Protein AF-K3WFE0-F1 (afdb_monomer_lite)

pLDDT: mean 80.89, std 17.2, range [41.72, 97.5]

Secondary structure (DSSP, 8-state):
-PPPPPP-PPP-------HHHHHHHTSTTTSTTTHHHHHTSGGGTT--HHHHHTT-SPPS------STT--TTS---PPPSS-------HHHHHHHHTGGG-

Structure (mmCIF, N/CA/C/O backbone):
data_AF-K3WFE0-F1
#
_entry.id   AF-K3WFE0-F1
#
loop_
_atom_site.group_PDB
_atom_site.id
_atom_site.type_symbol
_atom_site.label_atom_id
_atom_site.label_alt_id
_atom_site.label_comp_id
_atom_site.label_asym_id
_atom_site.label_entity_id
_atom_site.label_seq_id
_atom_site.pdbx_PDB_ins_code
_atom_site.Cartn_x
_atom_site.Cartn_y
_atom_site.Cartn_z
_atom_site.occupancy
_atom_site.B_iso_or_equiv
_atom_site.auth_seq_id
_atom_site.auth_comp_id
_atom_site.auth_asym_id
_atom_site.auth_atom_id
_atom_site.pdbx_PDB_model_num
ATOM 1 N N . MET A 1 1 ? 46.738 -45.104 36.870 1.00 42.81 1 MET A N 1
ATOM 2 C CA . MET A 1 1 ? 45.350 -45.441 36.493 1.00 42.81 1 MET A CA 1
ATOM 3 C C . MET A 1 1 ? 44.637 -44.132 36.225 1.00 42.81 1 MET A C 1
ATOM 5 O O . MET A 1 1 ? 44.584 -43.297 37.116 1.00 42.81 1 MET A O 1
ATOM 9 N N . ILE A 1 2 ? 44.257 -43.895 34.974 1.00 43.59 2 ILE A N 1
ATOM 10 C CA . ILE A 1 2 ? 43.764 -42.602 34.492 1.00 43.59 2 ILE A CA 1
ATOM 11 C C . ILE A 1 2 ? 42.252 -42.590 34.742 1.00 43.59 2 ILE A C 1
ATOM 13 O O . ILE A 1 2 ? 41.548 -43.458 34.233 1.00 43.59 2 ILE A O 1
ATOM 17 N N . SER A 1 3 ? 41.778 -41.681 35.593 1.00 41.72 3 SER A N 1
ATOM 18 C CA . SER A 1 3 ? 40.358 -41.549 35.934 1.00 41.72 3 SER A CA 1
ATOM 19 C C . SER A 1 3 ? 39.632 -40.799 34.817 1.00 41.72 3 SER A C 1
ATOM 21 O O . SER A 1 3 ? 40.011 -39.676 34.485 1.00 41.72 3 SER A O 1
ATOM 23 N N . ALA A 1 4 ? 38.619 -41.424 34.219 1.00 49.09 4 ALA A N 1
ATOM 24 C CA . ALA A 1 4 ? 37.763 -40.811 33.210 1.00 49.09 4 ALA A CA 1
ATOM 25 C C . ALA A 1 4 ? 36.681 -39.959 33.895 1.00 49.09 4 ALA A C 1
ATOM 27 O O . ALA A 1 4 ? 35.883 -40.473 34.676 1.00 49.09 4 ALA A O 1
ATOM 28 N N . ALA A 1 5 ? 36.653 -38.658 33.601 1.00 48.06 5 ALA A N 1
ATOM 29 C CA . ALA A 1 5 ? 35.579 -37.760 34.012 1.00 48.06 5 ALA A CA 1
ATOM 30 C C . ALA A 1 5 ? 34.406 -37.857 33.019 1.00 48.06 5 ALA A C 1
ATOM 32 O O . ALA A 1 5 ? 34.606 -37.791 31.807 1.00 48.06 5 ALA A O 1
ATOM 33 N N . ALA A 1 6 ? 33.189 -38.032 33.536 1.00 50.06 6 ALA A N 1
ATOM 34 C CA . ALA A 1 6 ? 31.953 -38.050 32.755 1.00 50.06 6 ALA A CA 1
ATOM 35 C C . ALA A 1 6 ? 31.645 -36.662 32.145 1.00 50.06 6 ALA A C 1
ATOM 37 O O . ALA A 1 6 ? 32.016 -35.646 32.741 1.00 50.06 6 ALA A O 1
ATOM 38 N N . PRO A 1 7 ? 30.961 -36.585 30.986 1.00 46.41 7 PRO A N 1
ATOM 39 C CA . PRO A 1 7 ? 30.687 -35.316 30.324 1.00 46.41 7 PRO A CA 1
ATOM 40 C C . PRO A 1 7 ? 29.664 -34.495 31.120 1.00 46.41 7 PRO A C 1
ATOM 42 O O . PRO A 1 7 ? 28.553 -34.950 31.395 1.00 46.41 7 PRO A O 1
ATOM 45 N N . VAL A 1 8 ? 30.039 -33.264 31.469 1.00 60.72 8 VAL A N 1
ATOM 46 C CA . VAL A 1 8 ? 29.124 -32.252 32.008 1.00 60.72 8 VAL A CA 1
ATOM 47 C C . VAL A 1 8 ? 28.185 -31.828 30.882 1.00 60.72 8 VAL A C 1
ATOM 49 O O . VAL A 1 8 ? 28.587 -31.126 29.958 1.00 60.72 8 VAL A O 1
ATOM 52 N N . VAL A 1 9 ? 26.932 -32.272 30.947 1.00 60.59 9 VAL A N 1
ATOM 53 C CA . VAL A 1 9 ? 25.852 -31.728 30.118 1.00 60.59 9 VAL A CA 1
ATOM 54 C C . VAL A 1 9 ? 25.508 -30.342 30.676 1.00 60.59 9 VAL A C 1
ATOM 56 O O . VAL A 1 9 ? 25.137 -30.262 31.851 1.00 60.59 9 VAL A O 1
ATOM 59 N N . PRO A 1 10 ? 25.641 -29.247 29.905 1.00 56.78 10 PRO A N 1
ATOM 60 C CA . PRO A 1 10 ? 25.279 -27.927 30.397 1.00 56.78 10 PRO A CA 1
ATOM 61 C C . PRO A 1 10 ? 23.759 -27.845 30.628 1.00 56.78 10 PRO A C 1
ATOM 63 O O . PRO A 1 10 ? 22.979 -28.405 29.848 1.00 56.78 10 PRO A O 1
ATOM 66 N N . PRO A 1 11 ? 23.317 -27.176 31.708 1.00 51.25 11 PRO A N 1
ATOM 67 C CA . PRO A 1 11 ? 21.903 -27.011 32.005 1.00 51.25 11 PRO A CA 1
ATOM 68 C C . PRO A 1 11 ? 21.242 -26.203 30.885 1.00 51.25 11 PRO A C 1
ATOM 70 O O . PRO A 1 11 ? 21.768 -25.177 30.465 1.00 51.25 11 PRO A O 1
ATOM 73 N N . ARG A 1 12 ? 20.089 -26.683 30.401 1.00 50.78 12 ARG A N 1
ATOM 74 C CA . ARG A 1 12 ? 19.232 -25.965 29.448 1.00 50.78 12 ARG A CA 1
ATOM 75 C C . ARG A 1 12 ? 18.979 -24.556 29.984 1.00 50.78 12 ARG A C 1
ATOM 77 O O . ARG A 1 12 ? 18.272 -24.407 30.981 1.00 50.78 12 ARG A O 1
ATOM 84 N N . GLU A 1 13 ? 19.571 -23.551 29.347 1.00 52.19 13 GLU A N 1
ATOM 85 C CA . GLU A 1 13 ? 19.298 -22.161 29.679 1.00 52.19 13 GLU A CA 1
ATOM 86 C C . GLU A 1 13 ? 17.825 -21.871 29.408 1.00 52.19 13 GLU A C 1
ATOM 88 O O . GLU A 1 13 ? 17.281 -22.106 28.328 1.00 52.19 13 GLU A O 1
ATOM 93 N N . GLN A 1 14 ? 17.174 -21.420 30.472 1.00 43.91 14 GLN A N 1
ATOM 94 C CA . GLN A 1 14 ? 15.852 -20.831 30.467 1.00 43.91 14 GLN A CA 1
ATOM 95 C C . GLN A 1 14 ? 15.834 -19.704 29.433 1.00 43.91 14 GLN A C 1
ATOM 97 O O . GLN A 1 14 ? 16.756 -18.892 29.391 1.00 43.91 14 GLN A O 1
ATOM 102 N N . THR A 1 15 ? 14.783 -19.656 28.617 1.00 44.44 1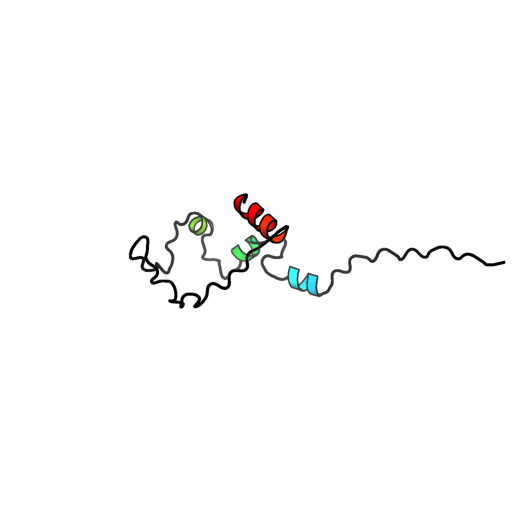5 THR A N 1
ATOM 103 C CA . THR A 1 15 ? 14.490 -18.567 27.681 1.00 44.44 15 THR A CA 1
ATOM 104 C C . THR A 1 15 ? 14.445 -17.245 28.443 1.00 44.44 15 THR A C 1
ATOM 106 O O . THR A 1 15 ? 13.425 -16.874 29.028 1.00 44.44 15 THR A O 1
ATOM 109 N N . LYS A 1 16 ? 15.585 -16.563 28.499 1.00 53.94 16 LYS A N 1
ATOM 110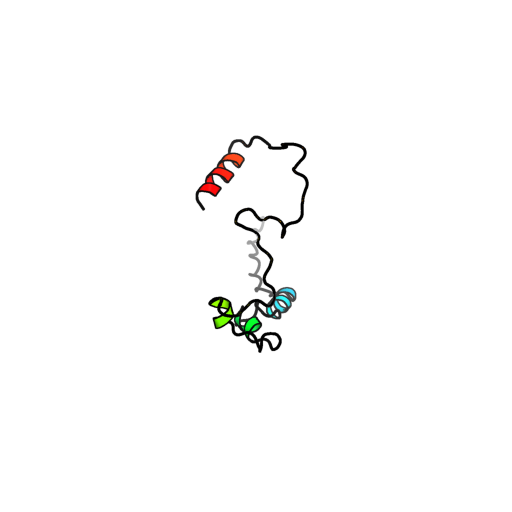 C CA . LYS A 1 16 ? 15.711 -15.231 29.064 1.00 53.94 16 LYS A CA 1
ATOM 111 C C . LYS A 1 16 ? 15.255 -14.279 27.972 1.00 53.94 16 LYS A C 1
ATOM 113 O O . LYS A 1 16 ? 16.071 -13.878 27.154 1.00 53.94 16 LYS A O 1
ATOM 118 N N . TYR A 1 17 ? 13.953 -13.991 27.944 1.00 50.47 17 TYR A N 1
ATOM 119 C CA . TYR A 1 17 ? 13.424 -12.872 27.169 1.00 50.47 17 TYR A CA 1
ATOM 120 C C . TYR A 1 17 ? 14.290 -11.655 27.505 1.00 50.47 17 TYR A C 1
ATOM 122 O O . TYR A 1 17 ? 14.391 -11.271 28.680 1.00 50.47 17 TYR A O 1
ATOM 130 N N . THR A 1 18 ? 15.042 -11.159 26.527 1.00 56.69 18 THR A N 1
ATOM 131 C CA . THR A 1 18 ? 15.942 -10.026 26.737 1.00 56.69 18 THR A CA 1
ATOM 132 C C . THR A 1 18 ? 15.094 -8.764 26.871 1.00 56.69 18 THR A C 1
ATOM 134 O O . THR A 1 18 ? 13.923 -8.739 26.502 1.00 56.69 18 THR A O 1
ATOM 137 N N . LEU A 1 19 ? 15.643 -7.708 27.473 1.00 58.12 19 LEU A N 1
ATOM 138 C CA . LEU A 1 19 ? 14.910 -6.447 27.659 1.00 58.12 19 LEU A CA 1
ATOM 139 C C . LEU A 1 19 ? 14.406 -5.870 26.319 1.00 58.12 19 LEU A C 1
ATOM 141 O O . LEU A 1 19 ? 13.349 -5.248 26.292 1.00 58.12 19 LEU A O 1
ATOM 145 N N . ASP A 1 20 ? 15.091 -6.187 25.218 1.00 61.25 20 ASP A N 1
ATOM 146 C CA . ASP A 1 20 ? 14.699 -5.841 23.847 1.00 61.25 20 ASP A CA 1
ATOM 147 C C . ASP A 1 20 ? 13.379 -6.515 23.412 1.00 61.25 20 ASP A C 1
ATOM 149 O O . ASP A 1 20 ? 12.572 -5.909 22.705 1.00 61.25 20 ASP A O 1
ATOM 153 N N . ASP A 1 21 ? 13.096 -7.734 23.891 1.00 59.22 21 ASP A N 1
ATOM 154 C CA . ASP A 1 21 ? 11.839 -8.443 23.607 1.00 59.22 21 ASP A CA 1
ATOM 155 C C . ASP A 1 21 ? 10.637 -7.747 24.276 1.00 59.22 21 ASP A C 1
ATOM 157 O O . ASP A 1 21 ? 9.523 -7.758 23.746 1.00 59.22 21 ASP A O 1
ATOM 161 N N . PHE A 1 22 ? 10.849 -7.104 25.433 1.00 58.84 22 PHE A N 1
ATOM 162 C CA . PHE A 1 22 ? 9.809 -6.332 26.123 1.00 58.84 22 PHE A CA 1
ATOM 163 C C . PHE A 1 22 ? 9.507 -4.997 25.431 1.00 58.84 22 PHE A C 1
ATOM 165 O O . PHE A 1 22 ? 8.353 -4.564 25.443 1.00 58.84 22 PHE A O 1
ATOM 172 N N . GLU A 1 23 ? 10.501 -4.361 24.805 1.00 61.75 23 GLU A N 1
ATOM 173 C CA . GLU A 1 23 ? 10.289 -3.134 24.024 1.00 61.75 23 GLU A CA 1
ATOM 174 C C . GLU A 1 23 ? 9.529 -3.413 22.718 1.00 61.75 23 GLU A C 1
ATOM 176 O O . GLU A 1 23 ? 8.621 -2.660 22.353 1.00 61.75 23 GLU A O 1
ATOM 181 N N . LEU A 1 24 ? 9.807 -4.546 22.062 1.00 57.69 24 LEU A N 1
ATOM 182 C CA . LEU A 1 24 ? 9.067 -4.993 20.876 1.00 57.69 24 LEU A CA 1
ATOM 183 C C . LEU A 1 24 ? 7.587 -5.249 21.186 1.00 57.69 24 LEU A C 1
ATOM 185 O O . LEU A 1 24 ? 6.713 -4.801 20.444 1.00 57.69 24 LEU A O 1
ATOM 189 N N . LEU A 1 25 ? 7.288 -5.888 22.319 1.00 61.31 25 LEU A N 1
ATOM 190 C CA . LEU A 1 25 ? 5.909 -6.138 22.752 1.00 61.31 25 LEU A CA 1
ATOM 191 C C . LEU A 1 25 ? 5.145 -4.861 23.139 1.00 61.31 25 LEU A C 1
ATOM 193 O O . LEU A 1 25 ? 3.918 -4.894 23.178 1.00 61.31 25 LEU A O 1
ATOM 197 N N . ALA A 1 26 ? 5.822 -3.739 23.406 1.00 68.31 26 ALA A N 1
ATOM 198 C CA . ALA A 1 26 ? 5.177 -2.466 23.741 1.00 68.31 26 ALA A CA 1
ATOM 199 C C . ALA A 1 26 ? 4.716 -1.665 22.505 1.00 68.31 26 ALA A C 1
ATOM 201 O O . ALA A 1 26 ? 3.976 -0.686 22.639 1.00 68.31 26 ALA A O 1
ATOM 202 N N . THR A 1 27 ? 5.123 -2.077 21.301 1.00 82.00 27 THR A N 1
ATOM 203 C CA . THR A 1 27 ? 4.739 -1.413 20.050 1.00 82.00 27 THR A CA 1
ATOM 204 C C . THR A 1 27 ? 3.312 -1.802 19.650 1.00 82.00 27 THR A C 1
ATOM 206 O O . THR A 1 27 ? 2.970 -2.984 19.573 1.00 82.00 27 THR A O 1
ATOM 209 N N . LEU A 1 28 ? 2.453 -0.812 19.370 1.00 80.25 28 LEU A N 1
ATOM 210 C CA . LEU A 1 28 ? 1.112 -1.050 18.814 1.00 80.25 28 LEU A CA 1
ATOM 211 C C . LEU A 1 28 ? 1.235 -1.875 17.523 1.00 80.25 28 LEU A C 1
ATOM 213 O O . LEU A 1 28 ? 1.935 -1.469 16.601 1.00 80.25 28 LEU A O 1
ATOM 217 N N . GLY A 1 29 ? 0.561 -3.024 17.458 1.00 84.12 29 GLY A N 1
ATOM 218 C CA . GLY A 1 29 ? 0.729 -3.996 16.368 1.00 84.12 29 GLY A CA 1
ATOM 219 C C . GLY A 1 29 ? 1.488 -5.267 16.761 1.00 84.12 29 GLY A C 1
ATOM 220 O O . GLY A 1 29 ? 1.263 -6.305 16.145 1.00 84.12 29 GLY A O 1
ATOM 221 N N . CYS A 1 30 ? 2.314 -5.216 17.811 1.00 86.06 30 CYS A N 1
ATOM 222 C CA . CYS A 1 30 ? 3.054 -6.366 18.357 1.00 86.06 30 CYS A CA 1
ATOM 223 C C . CYS A 1 30 ? 2.415 -6.942 19.637 1.00 86.06 30 CYS A C 1
ATOM 225 O O . CYS A 1 30 ? 2.852 -7.965 20.161 1.00 86.06 30 CYS A O 1
ATOM 227 N N . LEU A 1 31 ? 1.362 -6.288 20.132 1.00 82.88 31 LEU A N 1
ATOM 228 C CA . LEU A 1 31 ? 0.513 -6.747 21.227 1.00 82.88 31 LEU A CA 1
ATOM 229 C C . LEU A 1 31 ? -0.419 -7.886 20.778 1.00 82.88 31 LEU A C 1
ATOM 231 O O . LEU A 1 31 ? -0.546 -8.206 19.596 1.00 82.88 31 LEU A O 1
ATOM 235 N N . ARG A 1 32 ? -1.143 -8.483 21.734 1.00 84.94 32 ARG A N 1
ATOM 236 C CA . ARG A 1 32 ? -2.066 -9.605 21.480 1.00 84.94 32 ARG A CA 1
ATOM 237 C C . ARG A 1 32 ? -3.170 -9.282 20.460 1.00 84.94 32 ARG A C 1
ATOM 239 O O . ARG A 1 32 ? -3.679 -10.209 19.835 1.00 84.94 32 ARG A O 1
ATOM 246 N N . GLY A 1 33 ? -3.567 -8.016 20.317 1.00 83.62 33 GLY A N 1
ATOM 247 C CA . GLY A 1 33 ? -4.580 -7.585 19.352 1.00 83.62 33 GLY A CA 1
ATOM 248 C C . GLY A 1 33 ? -4.032 -7.320 17.948 1.00 83.62 33 GLY A C 1
ATOM 249 O O . GLY A 1 33 ? -4.820 -7.083 17.032 1.00 83.62 33 GLY A O 1
ATOM 250 N N . GLY A 1 34 ? -2.711 -7.373 17.742 1.00 88.75 34 GLY A N 1
ATOM 251 C CA . GLY A 1 34 ? -2.088 -7.167 16.437 1.00 88.75 34 GLY A CA 1
ATOM 252 C C . GLY A 1 34 ? -2.540 -5.859 15.782 1.00 88.75 34 GLY A C 1
ATOM 253 O O . GLY A 1 34 ? -2.550 -4.796 16.407 1.00 88.75 34 GLY A O 1
ATOM 254 N N . SER A 1 35 ? -2.986 -5.935 14.525 1.00 91.94 35 SER A N 1
ATOM 255 C CA . SER A 1 35 ? -3.483 -4.767 13.786 1.00 91.94 35 SER A CA 1
ATOM 256 C C . SER A 1 35 ? -4.688 -4.082 14.437 1.00 91.94 35 SER A C 1
ATOM 258 O O . SER A 1 35 ? -4.902 -2.893 14.211 1.00 91.94 35 SER A O 1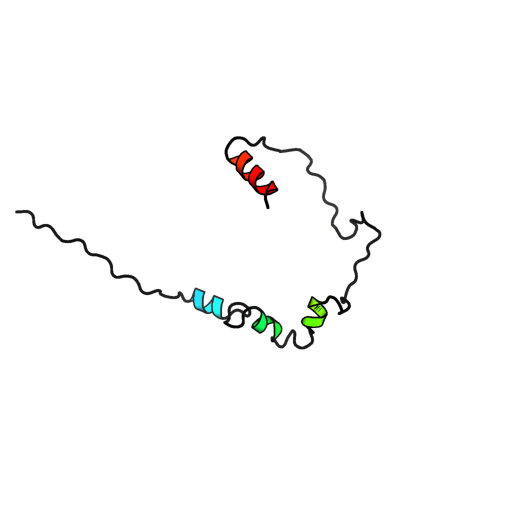
ATOM 260 N N . ASP A 1 36 ? -5.490 -4.795 15.232 1.00 92.69 36 ASP A N 1
ATOM 261 C CA . ASP A 1 36 ? -6.685 -4.202 15.838 1.00 92.69 36 ASP A CA 1
ATOM 262 C C . ASP A 1 36 ? -6.337 -3.171 16.910 1.00 92.69 36 ASP A C 1
ATOM 264 O O . ASP A 1 36 ? -7.092 -2.216 17.098 1.00 92.69 36 ASP A O 1
ATOM 268 N N . ASP A 1 37 ? -5.187 -3.314 17.569 1.00 91.12 37 ASP A N 1
ATOM 269 C CA . ASP A 1 37 ? -4.711 -2.330 18.543 1.00 91.12 37 ASP A CA 1
ATOM 270 C C . ASP A 1 37 ? -4.353 -1.006 17.849 1.00 91.12 37 ASP A C 1
ATOM 272 O O . ASP A 1 37 ? -4.654 0.073 18.363 1.00 91.12 37 ASP A O 1
ATOM 276 N N . VAL A 1 38 ? -3.809 -1.076 16.627 1.00 93.25 38 VAL A N 1
ATOM 277 C CA . VAL A 1 38 ? -3.560 0.100 15.777 1.00 93.25 38 VAL A CA 1
ATOM 278 C C . VAL A 1 38 ? -4.885 0.728 15.339 1.00 93.25 38 VAL A C 1
ATOM 280 O O . VAL A 1 38 ? -5.081 1.930 15.521 1.00 93.25 38 VAL A O 1
ATOM 283 N N . LYS A 1 39 ? -5.831 -0.075 14.829 1.00 93.88 39 LYS A N 1
ATOM 284 C CA . LYS A 1 39 ? -7.142 0.404 14.347 1.00 93.88 39 LYS A CA 1
ATOM 285 C C . LYS A 1 39 ? -7.971 1.097 15.430 1.00 93.88 39 LYS A C 1
ATOM 287 O O . LYS A 1 39 ? -8.693 2.046 15.130 1.00 93.88 39 LYS A O 1
ATOM 292 N N . LYS A 1 40 ? -7.871 0.628 16.680 1.00 93.00 40 LYS A N 1
ATOM 293 C CA . LYS A 1 40 ? -8.600 1.165 17.845 1.00 93.00 40 LYS A CA 1
ATOM 294 C C . LYS A 1 40 ? -7.919 2.380 18.487 1.00 93.00 40 LYS A C 1
ATOM 296 O O . LYS A 1 40 ? -8.487 2.980 19.402 1.00 93.00 40 LYS A O 1
ATOM 301 N N . HIS A 1 41 ? -6.722 2.764 18.043 1.00 93.88 41 HIS A N 1
ATOM 302 C CA . HIS A 1 41 ? -6.011 3.914 18.595 1.00 93.88 41 HIS A CA 1
ATOM 303 C C . HIS A 1 41 ? -6.765 5.232 18.329 1.00 93.88 41 HIS A C 1
ATOM 305 O O . HIS A 1 41 ? -7.322 5.446 17.252 1.00 93.88 41 HIS A O 1
ATOM 311 N N . ARG A 1 42 ? -6.733 6.172 19.289 1.00 95.06 42 ARG A N 1
ATOM 312 C CA . ARG A 1 42 ? -7.479 7.451 19.234 1.00 95.06 42 ARG A CA 1
ATOM 313 C C . ARG A 1 42 ? -7.231 8.250 17.949 1.00 95.06 42 ARG A C 1
ATOM 315 O O . ARG A 1 42 ? -8.149 8.917 17.473 1.00 95.06 42 ARG A O 1
ATOM 322 N N . TYR A 1 43 ? -6.020 8.178 17.394 1.00 94.44 43 TYR A N 1
ATOM 323 C CA . TYR A 1 43 ? -5.667 8.841 16.133 1.00 94.44 43 TYR A CA 1
ATOM 324 C C . TYR A 1 43 ? -6.588 8.420 14.974 1.00 94.44 43 TYR A C 1
ATOM 326 O O . TYR A 1 43 ? -7.038 9.271 14.215 1.00 94.44 43 TYR A O 1
ATOM 334 N N . PHE A 1 44 ? -6.960 7.138 14.905 1.00 95.88 44 PHE A N 1
ATOM 335 C CA . PHE A 1 44 ? -7.814 6.578 13.854 1.00 95.88 44 PHE A CA 1
ATOM 336 C C . PHE A 1 44 ? -9.298 6.504 14.237 1.00 95.88 44 PHE A C 1
ATOM 338 O O . PHE A 1 44 ? -10.084 5.880 13.538 1.00 95.88 44 PHE A O 1
ATOM 345 N N . SER A 1 45 ? -9.721 7.172 15.315 1.00 94.88 45 SER A N 1
ATOM 346 C CA . SER A 1 45 ? -11.112 7.122 15.808 1.00 94.88 45 SER A CA 1
ATOM 347 C C . SER A 1 45 ? -12.180 7.584 14.807 1.00 94.88 45 SER A C 1
ATOM 349 O O . SER A 1 45 ? -13.359 7.317 15.015 1.00 94.88 45 SER A O 1
ATOM 351 N N . ARG A 1 46 ? -11.783 8.295 13.746 1.00 94.81 46 ARG A N 1
ATOM 352 C CA . ARG A 1 46 ? -12.668 8.770 12.670 1.00 94.81 46 ARG A CA 1
ATOM 353 C C . ARG A 1 46 ? -12.594 7.923 11.399 1.00 94.81 46 ARG A C 1
ATOM 355 O O . ARG A 1 46 ? -13.247 8.270 10.424 1.00 94.81 46 ARG A O 1
ATOM 362 N N . VAL A 1 47 ? -11.772 6.878 11.386 1.00 95.06 47 VAL A N 1
ATOM 363 C CA . VAL A 1 47 ? -11.604 6.010 10.222 1.00 95.06 47 VAL A CA 1
ATOM 364 C C . VAL A 1 47 ? -12.632 4.891 10.291 1.00 95.06 47 VAL A C 1
ATOM 366 O O . VAL A 1 47 ? -12.611 4.081 11.218 1.00 95.06 47 VAL A O 1
ATOM 369 N N . ASP A 1 48 ? -13.511 4.837 9.296 1.00 95.56 48 ASP A N 1
ATOM 370 C CA . ASP A 1 48 ? -14.341 3.666 9.034 1.00 95.56 48 ASP A CA 1
ATOM 371 C C . ASP A 1 48 ? -13.518 2.642 8.237 1.00 95.56 48 ASP A C 1
ATOM 373 O O . ASP A 1 48 ? -13.290 2.777 7.033 1.00 95.56 48 ASP A O 1
ATOM 377 N N . TRP A 1 49 ? -13.020 1.621 8.934 1.00 95.75 49 TRP A N 1
ATOM 378 C CA . TRP A 1 49 ? -12.170 0.593 8.335 1.00 95.75 49 TRP A CA 1
ATOM 379 C C . TRP A 1 49 ? -12.913 -0.292 7.328 1.00 95.75 49 TRP A C 1
ATOM 381 O O . TRP A 1 49 ? -12.278 -0.770 6.385 1.00 95.75 49 TRP A O 1
ATOM 391 N N . ASP A 1 50 ? -14.227 -0.479 7.483 1.00 96.69 50 ASP A N 1
ATOM 392 C CA . ASP A 1 50 ? -15.034 -1.258 6.540 1.00 96.69 50 ASP A CA 1
ATOM 393 C C . ASP A 1 50 ? -15.241 -0.465 5.247 1.00 96.69 50 ASP A C 1
ATOM 395 O O . ASP A 1 50 ? -15.113 -1.011 4.147 1.00 96.69 50 ASP A O 1
ATOM 399 N N . ALA A 1 51 ? -15.489 0.840 5.353 1.00 96.19 51 ALA A N 1
ATOM 400 C CA . ALA A 1 51 ? -15.640 1.710 4.193 1.00 96.19 51 ALA A CA 1
ATOM 401 C C . ALA A 1 51 ? -14.313 1.910 3.429 1.00 96.19 51 ALA A C 1
ATOM 403 O O . ALA A 1 51 ? -14.297 1.924 2.193 1.00 96.19 51 ALA A O 1
ATOM 404 N N . VAL A 1 52 ? -13.179 1.981 4.139 1.00 95.38 52 VAL A N 1
ATOM 405 C CA . VAL A 1 52 ? -11.838 1.984 3.524 1.00 95.38 52 VAL A CA 1
ATOM 406 C C . VAL A 1 52 ? -11.559 0.660 2.807 1.00 95.38 52 VAL A C 1
ATOM 408 O O . VAL A 1 52 ? -11.118 0.670 1.657 1.00 95.38 52 VAL A O 1
ATOM 411 N N . PHE A 1 53 ? -11.845 -0.479 3.447 1.00 96.12 53 PHE A N 1
ATOM 412 C CA 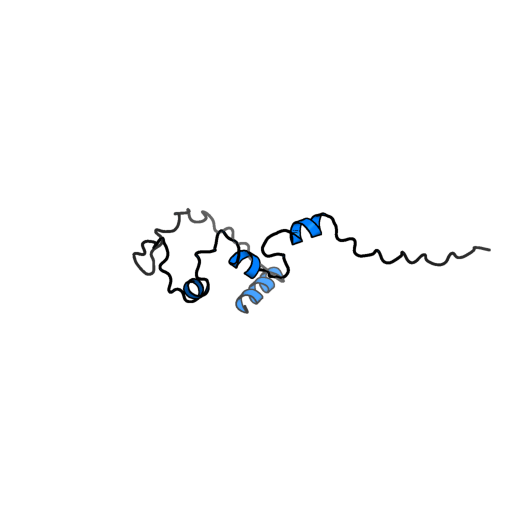. PHE A 1 53 ? -11.637 -1.802 2.848 1.00 96.12 53 PHE A CA 1
ATOM 413 C C . PHE A 1 53 ? -12.472 -1.994 1.575 1.00 96.12 53 PHE A C 1
ATOM 415 O O . PHE A 1 53 ? -11.959 -2.460 0.556 1.00 96.12 53 PHE A O 1
ATOM 422 N N . ASN A 1 54 ? -13.733 -1.561 1.607 1.00 97.50 54 ASN A N 1
ATOM 423 C CA . ASN A 1 54 ? -14.647 -1.630 0.467 1.00 97.50 54 ASN A CA 1
ATOM 424 C C . ASN A 1 54 ? -14.425 -0.518 -0.574 1.00 97.50 54 ASN A C 1
ATOM 426 O O . ASN A 1 54 ? -15.133 -0.484 -1.580 1.00 97.50 54 ASN A O 1
ATOM 430 N N . ARG A 1 55 ? -13.441 0.371 -0.366 1.00 96.12 55 ARG A N 1
ATOM 431 C CA . ARG A 1 55 ? -13.117 1.501 -1.257 1.00 96.12 55 ARG A CA 1
ATOM 432 C C . ARG A 1 55 ? -14.314 2.429 -1.512 1.00 96.12 55 ARG A C 1
ATOM 434 O O . ARG A 1 55 ? -14.462 2.959 -2.611 1.00 96.12 55 ARG A O 1
ATOM 441 N N . THR A 1 56 ? -15.179 2.604 -0.514 1.00 96.38 56 THR A N 1
ATOM 442 C CA . THR A 1 56 ? -16.369 3.467 -0.606 1.00 96.38 56 THR A CA 1
ATOM 443 C C . THR A 1 56 ? -16.124 4.872 -0.065 1.00 96.38 56 THR A C 1
ATOM 445 O O . THR A 1 56 ? -16.822 5.804 -0.456 1.00 96.38 56 THR A O 1
ATOM 448 N N . GLU A 1 57 ? -15.137 5.042 0.816 1.00 93.38 57 GLU A N 1
ATOM 449 C CA . GLU A 1 57 ? -14.661 6.364 1.234 1.00 93.38 57 GLU A CA 1
ATOM 450 C C . GLU A 1 57 ? -13.923 7.058 0.086 1.00 93.38 57 GLU A C 1
ATOM 452 O O . GLU A 1 57 ? -13.090 6.456 -0.597 1.00 93.38 57 GLU A O 1
ATOM 457 N N . THR A 1 58 ? -14.209 8.344 -0.122 1.00 92.88 58 THR A N 1
ATOM 458 C CA . THR A 1 58 ? -13.502 9.134 -1.139 1.00 92.88 58 THR A CA 1
ATOM 459 C C . THR A 1 58 ? -12.127 9.524 -0.596 1.00 92.88 58 THR A C 1
ATOM 461 O O . THR A 1 58 ? -12.055 10.118 0.483 1.00 92.88 58 THR A O 1
ATOM 464 N N . PRO A 1 59 ? -11.024 9.227 -1.308 1.00 93.25 59 PRO A N 1
ATOM 465 C CA . PRO A 1 59 ? -9.704 9.608 -0.838 1.00 93.25 59 PRO A CA 1
ATOM 466 C C . PRO A 1 59 ? -9.572 11.140 -0.807 1.00 93.25 59 PRO A C 1
ATOM 468 O O . PRO A 1 59 ? -10.125 11.830 -1.665 1.00 93.25 59 PRO A O 1
ATOM 471 N N . PRO A 1 60 ? -8.802 11.696 0.144 1.00 94.19 60 PRO A N 1
ATOM 472 C CA . PRO A 1 60 ? -8.619 13.143 0.263 1.00 94.19 60 PRO A CA 1
ATOM 473 C C . PRO A 1 60 ? -7.873 13.754 -0.931 1.00 94.19 60 PRO A C 1
ATOM 475 O O . PRO A 1 60 ? -7.955 14.958 -1.160 1.00 94.19 60 PRO A O 1
ATOM 478 N N . TYR A 1 61 ? -7.136 12.933 -1.680 1.00 95.06 61 TYR A N 1
ATOM 479 C CA . TYR A 1 61 ? -6.417 13.326 -2.879 1.00 95.06 61 TYR A CA 1
ATOM 480 C C . TYR A 1 61 ? -6.679 12.315 -3.992 1.00 95.06 61 TYR A C 1
ATOM 482 O O . TYR A 1 61 ? -6.546 11.107 -3.792 1.00 95.06 61 TYR A O 1
ATOM 490 N N . LEU A 1 62 ? -7.036 12.833 -5.165 1.00 94.19 62 LEU A N 1
ATOM 491 C CA . LEU A 1 62 ? -7.187 12.075 -6.398 1.00 94.19 62 LEU A CA 1
ATOM 492 C C . LEU A 1 62 ? -6.096 12.550 -7.368 1.00 94.19 62 LEU A C 1
ATOM 494 O O . LEU A 1 62 ? -6.162 13.704 -7.801 1.00 94.19 62 LEU A O 1
ATOM 498 N N . PRO A 1 63 ? -5.087 11.716 -7.687 1.00 94.44 63 PRO A N 1
ATOM 499 C CA . PRO A 1 63 ? -4.047 12.095 -8.635 1.00 94.44 63 PRO A CA 1
ATOM 500 C C . PRO A 1 63 ? -4.629 12.290 -10.036 1.00 94.44 63 PRO A C 1
ATOM 502 O O . PRO A 1 63 ? -5.596 11.628 -10.424 1.00 94.44 63 PRO A O 1
ATOM 505 N N . HIS A 1 64 ? -4.028 13.196 -10.805 1.00 95.25 64 HIS A N 1
ATOM 506 C CA . HIS A 1 64 ? -4.369 13.353 -12.213 1.00 95.25 64 HIS A CA 1
ATOM 507 C C . HIS A 1 64 ? -3.858 12.145 -13.002 1.00 95.25 64 HIS A C 1
ATOM 509 O O . HIS A 1 64 ? -2.708 11.749 -12.833 1.00 95.25 64 HIS A O 1
ATOM 515 N N . VAL A 1 65 ? -4.714 11.565 -13.846 1.00 95.50 65 VAL A N 1
ATOM 516 C CA . VAL A 1 65 ? -4.352 10.463 -14.743 1.00 95.50 65 VAL A CA 1
ATOM 517 C C . VAL A 1 65 ? -4.897 10.777 -16.132 1.00 95.50 65 VAL A C 1
ATOM 519 O O . VAL A 1 65 ? -6.112 10.787 -16.342 1.00 95.50 65 VAL A O 1
ATOM 522 N N . GLY A 1 66 ? -3.999 11.043 -17.076 1.00 93.75 66 GLY A N 1
ATOM 523 C CA . GLY A 1 66 ? -4.319 11.397 -18.459 1.00 93.75 66 GLY A CA 1
ATOM 524 C C . GLY A 1 66 ? -4.684 10.203 -19.350 1.00 93.75 66 GLY A C 1
ATOM 525 O O . GLY A 1 66 ? -5.310 10.386 -20.394 1.00 93.75 66 GLY A O 1
ATOM 526 N N . GLY A 1 67 ? -4.326 8.975 -18.956 1.00 95.31 67 GLY A N 1
ATOM 527 C CA . GLY A 1 67 ? -4.654 7.756 -19.699 1.00 95.31 67 GLY A CA 1
ATOM 528 C C . GLY A 1 67 ? -3.790 6.542 -19.329 1.00 95.31 67 GLY A C 1
ATOM 529 O O . GLY A 1 67 ? -2.971 6.627 -18.418 1.00 95.31 67 GLY A O 1
ATOM 530 N N . PRO A 1 68 ? -3.938 5.406 -20.042 1.00 94.38 68 PRO A N 1
ATOM 531 C CA . PRO A 1 68 ? -3.278 4.138 -19.699 1.00 94.38 68 PRO A CA 1
ATOM 532 C C . PRO A 1 68 ? -1.739 4.138 -19.713 1.00 94.38 68 PRO A C 1
ATOM 534 O O . PRO A 1 68 ? -1.142 3.223 -19.163 1.00 94.38 68 PRO A O 1
ATOM 537 N N . GLY A 1 69 ? -1.103 5.125 -20.353 1.00 93.44 69 GLY A N 1
ATOM 538 C CA . GLY A 1 69 ? 0.359 5.279 -20.414 1.00 9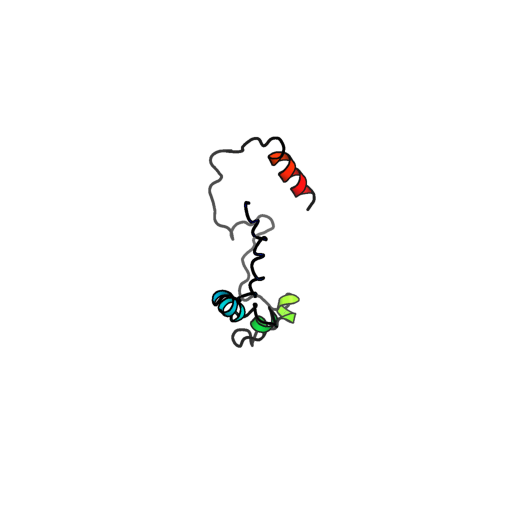3.44 69 GLY A CA 1
ATOM 539 C C . GLY A 1 69 ? 0.880 6.523 -19.690 1.00 93.44 69 GLY A C 1
ATOM 540 O O . GLY A 1 69 ? 1.988 6.980 -19.972 1.00 93.44 69 GLY A O 1
ATOM 541 N N . ASP A 1 70 ? 0.060 7.122 -18.825 1.00 94.75 70 ASP A N 1
ATOM 542 C CA . ASP A 1 70 ? 0.445 8.322 -18.094 1.00 94.75 70 ASP A CA 1
ATOM 543 C C . ASP A 1 70 ? 1.488 8.009 -17.009 1.00 94.75 70 ASP A C 1
ATOM 545 O O . ASP A 1 70 ? 1.246 7.213 -16.102 1.00 94.75 70 ASP A O 1
ATOM 549 N N . HIS A 1 71 ? 2.644 8.661 -17.114 1.00 94.62 71 HIS A N 1
ATOM 550 C CA . HIS A 1 71 ? 3.777 8.550 -16.198 1.00 94.62 71 HIS A CA 1
ATOM 551 C C . HIS A 1 71 ? 4.084 9.882 -15.486 1.00 94.62 71 HIS A C 1
ATOM 553 O O . HIS A 1 71 ? 5.115 10.003 -14.837 1.00 94.62 71 HIS A O 1
ATOM 559 N N . GLN A 1 72 ? 3.183 10.872 -15.545 1.00 94.56 72 GLN A N 1
ATOM 560 C CA . GLN A 1 72 ? 3.381 12.199 -14.934 1.00 94.56 72 GLN A CA 1
ATOM 561 C C . GLN A 1 72 ? 3.471 12.185 -13.402 1.00 94.56 72 GLN A C 1
ATOM 563 O O . GLN A 1 72 ? 3.978 13.130 -12.805 1.00 94.56 72 GLN A O 1
ATOM 568 N N . ASN A 1 73 ? 2.962 11.132 -12.757 1.00 95.19 73 ASN A N 1
ATOM 569 C CA . ASN A 1 73 ? 3.049 10.950 -11.306 1.00 95.19 73 ASN A CA 1
ATOM 570 C C . ASN A 1 73 ? 4.345 10.235 -10.871 1.00 95.19 73 ASN A C 1
ATOM 572 O O . ASN A 1 73 ? 4.465 9.864 -9.703 1.00 95.19 73 ASN A O 1
ATOM 576 N N . PHE A 1 74 ? 5.281 10.009 -11.797 1.00 94.69 74 PHE A N 1
ATOM 577 C CA . PHE A 1 74 ? 6.588 9.410 -11.544 1.00 94.69 74 PHE A CA 1
ATOM 578 C C . PHE A 1 74 ? 7.691 10.413 -11.882 1.00 94.69 74 PHE A C 1
ATOM 580 O O . PHE A 1 74 ? 7.529 11.256 -12.764 1.00 94.69 74 PHE A O 1
ATOM 587 N N . ASP A 1 75 ? 8.818 10.309 -11.187 1.00 94.38 75 ASP A N 1
ATOM 588 C CA . ASP A 1 75 ? 9.999 11.096 -11.524 1.00 94.38 75 ASP A CA 1
ATOM 589 C C . ASP A 1 75 ? 10.632 10.579 -12.823 1.00 94.38 75 ASP A C 1
ATOM 591 O O . ASP A 1 75 ? 10.659 9.374 -13.092 1.00 94.38 75 ASP A O 1
ATOM 595 N N . GLU A 1 76 ? 11.192 11.497 -13.609 1.00 92.62 76 GLU A N 1
ATOM 596 C CA . GLU A 1 76 ? 11.992 11.148 -14.778 1.00 92.62 76 GLU A CA 1
ATOM 597 C C . GLU A 1 76 ? 13.407 10.772 -14.323 1.00 92.62 76 GLU A C 1
ATOM 599 O O . GLU A 1 76 ? 14.182 11.612 -13.857 1.00 92.62 76 GLU A O 1
ATOM 604 N N . TYR A 1 77 ? 13.737 9.488 -14.447 1.00 91.00 77 TYR A N 1
ATOM 605 C CA . TYR A 1 77 ? 15.081 8.973 -14.213 1.00 91.00 77 TYR A CA 1
ATOM 606 C C . TYR A 1 77 ? 15.747 8.667 -15.556 1.00 91.00 77 TYR A C 1
ATOM 608 O O . TYR A 1 77 ? 15.081 8.145 -16.452 1.00 91.00 77 TYR A O 1
ATOM 616 N N . PRO A 1 78 ? 17.048 8.973 -15.721 1.00 89.12 78 PRO A N 1
ATOM 617 C CA . PRO A 1 78 ? 17.766 8.572 -16.919 1.00 89.12 78 PRO A CA 1
ATOM 618 C C . PRO A 1 78 ? 17.813 7.046 -17.002 1.00 89.12 78 PRO A C 1
ATOM 620 O O . PRO A 1 78 ? 18.024 6.368 -15.993 1.00 89.12 78 PRO A O 1
ATOM 623 N N . ASP A 1 79 ? 17.676 6.523 -18.217 1.00 86.00 79 ASP A N 1
ATOM 624 C CA . ASP A 1 79 ? 17.946 5.114 -18.476 1.00 86.00 79 ASP A CA 1
ATOM 625 C C . ASP A 1 79 ? 19.381 4.766 -18.064 1.00 86.00 79 ASP A C 1
ATOM 627 O O . ASP A 1 79 ? 20.293 5.602 -18.137 1.00 86.00 79 ASP A O 1
ATOM 631 N N . SER A 1 80 ? 19.590 3.514 -17.641 1.00 83.75 80 SER A N 1
ATOM 632 C CA . SER A 1 80 ? 20.941 3.022 -17.376 1.00 83.75 80 SER A CA 1
ATOM 633 C C . SER A 1 80 ? 21.792 3.227 -18.635 1.00 83.75 80 SER A C 1
ATOM 635 O O . SER A 1 80 ? 21.417 2.743 -19.706 1.00 83.75 80 SER A O 1
ATOM 637 N N . PRO A 1 81 ? 22.930 3.936 -18.546 1.00 79.94 81 PRO A N 1
ATOM 638 C CA . PRO A 1 81 ? 23.730 4.284 -19.717 1.00 79.94 81 PRO A CA 1
ATOM 639 C C . PRO A 1 81 ? 24.397 3.064 -20.363 1.00 79.94 81 PRO A C 1
ATOM 641 O O . PRO A 1 81 ? 24.873 3.160 -21.495 1.00 79.94 81 PRO A O 1
ATOM 644 N N . MET A 1 82 ? 24.468 1.939 -19.646 1.00 80.25 82 MET A N 1
ATOM 645 C CA . MET A 1 82 ? 25.045 0.687 -20.116 1.00 80.25 82 MET A CA 1
ATOM 646 C C . MET A 1 82 ? 24.201 -0.504 -19.661 1.00 80.25 82 MET A C 1
ATOM 648 O O . MET A 1 82 ? 23.589 -0.502 -18.588 1.00 80.25 82 MET A O 1
ATOM 652 N N . ASP A 1 83 ? 24.161 -1.507 -20.536 1.00 81.31 83 ASP A N 1
ATOM 653 C CA . ASP A 1 83 ? 23.694 -2.844 -20.207 1.00 81.31 83 ASP A CA 1
ATOM 654 C C . ASP A 1 83 ? 24.848 -3.595 -19.534 1.00 81.31 83 ASP A C 1
ATOM 656 O O . ASP A 1 83 ? 25.717 -4.166 -20.194 1.00 81.31 83 ASP A O 1
ATOM 660 N N . ASP A 1 84 ? 24.857 -3.545 -18.205 1.00 78.62 84 ASP A N 1
ATOM 661 C CA . ASP A 1 84 ? 25.841 -4.222 -17.358 1.00 78.62 84 ASP A CA 1
ATOM 662 C C . ASP A 1 84 ? 25.403 -5.666 -17.039 1.00 78.62 84 ASP A C 1
ATOM 664 O O . ASP A 1 84 ? 25.845 -6.254 -16.045 1.00 78.62 84 ASP A O 1
ATOM 668 N N . SER A 1 85 ? 24.485 -6.240 -17.830 1.00 82.56 85 SER A N 1
ATOM 669 C CA . SER A 1 85 ? 23.950 -7.571 -17.5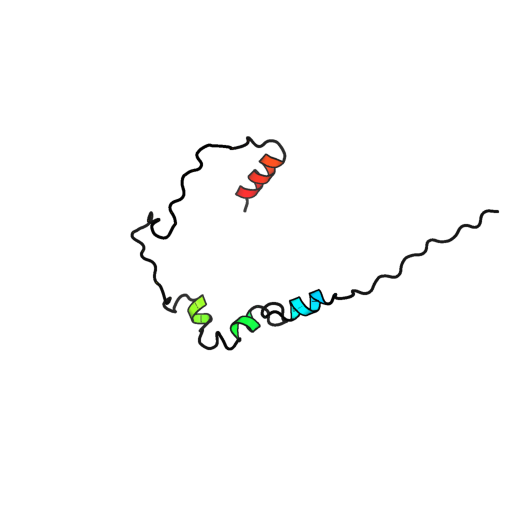60 1.00 82.56 85 SER A CA 1
ATOM 670 C C . SER A 1 85 ? 25.054 -8.630 -17.543 1.00 82.56 85 SER A C 1
ATOM 672 O O . SER A 1 85 ? 25.845 -8.809 -18.471 1.00 82.56 85 SER A O 1
ATOM 674 N N . VAL A 1 86 ? 25.100 -9.372 -16.438 1.00 84.56 86 VAL A N 1
ATOM 675 C CA . VAL A 1 86 ? 25.978 -10.529 -16.291 1.00 84.56 86 VAL A CA 1
ATOM 676 C C . VAL A 1 86 ? 25.237 -11.748 -16.821 1.00 84.56 86 VAL A C 1
ATOM 678 O O . VAL A 1 86 ? 24.125 -12.048 -16.387 1.00 84.56 86 VAL A O 1
ATOM 681 N N . VAL A 1 87 ? 25.861 -12.487 -17.739 1.00 87.56 87 VAL A N 1
ATOM 682 C CA . VAL A 1 87 ? 25.324 -13.781 -18.171 1.00 87.56 87 VAL A CA 1
ATOM 683 C C . VAL A 1 87 ? 25.404 -14.754 -16.998 1.00 87.56 87 VAL A C 1
ATOM 685 O O . VAL A 1 87 ? 26.492 -15.094 -16.534 1.00 87.56 87 VAL A O 1
ATOM 688 N N . LEU A 1 88 ? 24.242 -15.195 -16.522 1.00 87.75 88 LEU A N 1
ATOM 689 C CA . LEU A 1 88 ? 24.131 -16.137 -15.414 1.00 87.75 88 LEU A CA 1
ATOM 690 C C . LEU A 1 88 ? 24.281 -17.580 -15.903 1.00 87.75 88 LEU A C 1
ATOM 692 O O . LEU A 1 88 ? 23.780 -17.956 -16.967 1.00 87.75 88 LEU A O 1
ATOM 696 N N . PHE A 1 89 ? 24.928 -18.412 -15.089 1.00 88.75 89 PHE A N 1
ATOM 697 C CA . PHE A 1 89 ? 25.149 -19.828 -15.372 1.00 88.75 89 PHE A CA 1
ATOM 698 C C . PHE A 1 89 ? 24.799 -20.692 -14.159 1.00 88.75 89 PHE A C 1
ATOM 700 O O . PHE A 1 89 ? 24.753 -20.211 -13.032 1.00 88.75 89 PHE A O 1
ATOM 707 N N . GLY A 1 90 ? 24.592 -21.990 -14.398 1.00 88.75 90 GLY A N 1
ATOM 708 C CA . GLY A 1 90 ? 24.456 -22.987 -13.337 1.00 88.75 90 GLY A CA 1
ATOM 709 C C . GLY A 1 90 ? 23.325 -22.682 -12.356 1.00 88.75 90 GLY A C 1
ATOM 710 O O . GLY A 1 90 ? 22.203 -22.389 -12.767 1.00 88.75 90 GLY A O 1
ATOM 711 N N . GLU A 1 91 ? 23.637 -22.779 -11.065 1.00 86.38 91 GLU A N 1
ATOM 712 C CA . GLU A 1 91 ? 22.681 -22.599 -9.970 1.00 86.38 91 GLU A CA 1
ATOM 713 C C . GLU A 1 91 ? 22.088 -21.185 -9.933 1.00 86.38 91 GLU A C 1
ATOM 715 O O . GLU A 1 91 ? 20.893 -21.048 -9.688 1.00 86.38 91 GLU A O 1
ATOM 720 N N . ASP A 1 92 ? 22.871 -20.155 -10.275 1.00 87.69 92 ASP A N 1
ATOM 721 C CA . ASP A 1 92 ? 22.380 -18.773 -10.313 1.00 87.69 92 ASP A CA 1
ATOM 722 C C . ASP A 1 92 ? 21.291 -18.611 -11.371 1.00 87.69 92 ASP A C 1
ATOM 724 O O . ASP A 1 92 ? 20.247 -18.030 -11.101 1.00 87.69 92 ASP A O 1
ATOM 728 N N . LYS A 1 93 ? 21.484 -19.186 -12.565 1.00 88.94 93 LYS A N 1
ATOM 729 C CA . LYS A 1 93 ? 20.447 -19.172 -13.606 1.00 88.94 93 LYS A CA 1
ATOM 730 C C . LYS A 1 93 ? 19.216 -19.973 -13.171 1.00 88.94 93 LYS A C 1
ATOM 732 O O . LYS A 1 93 ? 18.095 -19.500 -13.338 1.00 88.94 93 LYS A O 1
ATOM 737 N N . ALA A 1 94 ? 19.424 -21.160 -12.599 1.00 88.19 94 ALA A N 1
ATOM 738 C CA . ALA A 1 94 ? 18.332 -22.010 -12.133 1.00 88.19 94 ALA A CA 1
ATOM 739 C C . ALA A 1 94 ? 17.492 -21.329 -11.036 1.00 88.19 94 ALA A C 1
ATOM 741 O O . ALA A 1 94 ? 16.279 -21.512 -11.003 1.00 88.19 94 ALA A O 1
ATOM 742 N N . ALA A 1 95 ? 18.099 -20.498 -10.180 1.00 88.00 95 ALA A N 1
ATOM 743 C CA . ALA A 1 95 ? 17.377 -19.731 -9.167 1.00 88.00 95 ALA A CA 1
ATOM 744 C C . ALA A 1 95 ? 16.359 -18.747 -9.777 1.00 88.00 95 ALA A C 1
ATOM 746 O O . ALA A 1 95 ? 15.274 -18.578 -9.222 1.00 88.00 95 ALA A O 1
ATOM 747 N N . PHE A 1 96 ? 16.666 -18.150 -10.936 1.00 89.56 96 PHE A N 1
ATOM 748 C CA . PHE A 1 96 ? 15.723 -17.292 -11.664 1.00 89.56 96 PHE A CA 1
ATOM 749 C C . PHE A 1 96 ? 14.649 -18.085 -12.413 1.00 89.56 96 PHE A C 1
ATOM 751 O O . PHE A 1 96 ? 13.530 -17.603 -12.527 1.00 89.56 96 PHE A O 1
ATOM 758 N N . GLU A 1 97 ? 14.929 -19.312 -12.861 1.00 87.12 97 GLU A N 1
ATOM 759 C CA . GLU A 1 97 ? 13.909 -20.171 -13.492 1.00 87.12 97 GLU A CA 1
ATOM 760 C C . GLU A 1 97 ? 12.778 -20.540 -12.511 1.00 87.12 97 GLU A C 1
ATOM 762 O O . GLU A 1 97 ? 11.638 -20.740 -12.921 1.00 87.12 97 GLU A O 1
ATOM 767 N N . VAL A 1 98 ? 13.053 -20.563 -11.200 1.00 89.19 98 VAL A N 1
ATOM 768 C CA . VAL A 1 98 ? 12.014 -20.754 -10.171 1.00 89.19 98 VAL A CA 1
ATOM 769 C C . VAL A 1 98 ? 11.091 -19.532 -10.050 1.00 89.19 98 VAL A C 1
ATOM 771 O O . VAL A 1 98 ? 9.941 -19.681 -9.641 1.00 89.19 98 VAL A O 1
ATOM 774 N N . PHE A 1 99 ? 11.553 -18.331 -10.414 1.00 89.12 99 PHE A N 1
ATOM 775 C CA . PHE A 1 99 ? 10.768 -17.099 -10.290 1.00 89.12 99 PHE A CA 1
ATOM 776 C C . PHE A 1 99 ? 9.501 -17.122 -11.156 1.00 89.12 99 PHE A C 1
ATOM 778 O O . PHE A 1 99 ? 8.451 -16.684 -10.698 1.00 89.12 99 PHE A O 1
ATOM 785 N N . ASP A 1 100 ? 9.571 -17.720 -12.348 1.00 86.19 100 ASP A N 1
ATOM 786 C CA . ASP A 1 100 ? 8.436 -17.837 -13.278 1.00 86.19 100 ASP A CA 1
ATOM 787 C C . ASP A 1 100 ? 7.333 -18.801 -12.789 1.00 86.19 100 ASP A C 1
ATOM 789 O O . ASP A 1 100 ? 6.294 -18.959 -13.436 1.00 86.19 100 ASP A O 1
ATOM 793 N N . HIS A 1 101 ? 7.553 -19.480 -11.659 1.00 83.19 101 HIS A N 1
ATOM 794 C CA . HIS A 1 101 ? 6.617 -20.430 -11.059 1.00 83.19 101 HIS A CA 1
ATOM 795 C C . HIS A 1 101 ? 5.866 -19.887 -9.832 1.00 83.19 101 HIS A C 1
ATOM 797 O O . HIS A 1 101 ? 5.085 -20.637 -9.235 1.00 83.19 101 HIS A O 1
ATOM 803 N N . PHE A 1 102 ? 6.081 -18.621 -9.468 1.00 63.38 102 PHE A N 1
ATOM 804 C CA . PHE A 1 102 ? 5.316 -17.903 -8.442 1.00 63.38 102 PHE A CA 1
ATOM 805 C C . PHE A 1 102 ? 4.255 -16.990 -9.066 1.00 63.38 102 PHE A C 1
ATOM 807 O O . PHE A 1 102 ? 3.185 -16.848 -8.429 1.00 63.38 102 PHE A O 1
#

Radius of gyration: 28.21 Å; chains: 1; bounding box: 62×59×57 Å

Organism: Globisporangium ultimum (strain ATCC 200006 / CBS 805.95 / DAOM BR144) (NCBI:txid431595)

Foldseek 3Di:
DDDDDDDDDDPDDDPPCDVVNVVQCVDQQNDPCHVVSVCPDPVNPVPDPVCVVVVVDDDPDDDDDPDDPDPVVDDDDDDDPDDPDDDDDDPRVVVVVVVVVD

InterPro domains:
  IPR000961 AGC-kinase, C-terminal [PS51285] (45-102)
  IPR000961 AGC-kinase, C-terminal [SM00133] (45-95)

Sequence (102 aa):
MISAAAPVVPPREQTKYTLDDFELLATLGCLRGGSDDVKKHRYFSRVDWDAVFNRTETPPYLPHVGGPGDHQNFDEYPDSPMDDSVVLFGEDKAAFEVFDHF